Protein AF-A0A7L8SJE3-F1 (afdb_monomer_lite)

pLDDT: mean 77.26, std 14.13, range [37.47, 92.5]

Foldseek 3Di:
DDCVQCVLVLPVLLVVLLVCLVVVVCVVDPDDPDPPDPAQDKDKDKDWPDWDDPFQQAKTKTWIKIWIDHPPDDIAIEIEIAIDGRPPVRRDPPRGSNVNSSVRSNVVSNVVNVCVVPPDHPYYDYNHD

Secondary structure (DSSP, 8-state):
--GGG-TT-THHHHHHHHHHHHHHHHHHSPPPTT--S-----EEEEEEEEEEE-STTS-EEEEEEEEEE-TTS--EEEEEEEEE---GGG--TT--HHHHHHHHHHHHHHHHHHHTTS--TTEEEES--

Sequence (129 aa):
MSEADDACGVPDPLRQAVQDQLKARYDVVRPVPGTTGREAALWLKIEIMDIVTVSAGGPTIVAIHAVLEQPGLPPAQFKGLRQVHTPSADVTAETTECTAMDAVIHGLGVDLAKWMRKPVDGVSLVNGE

Radius of gyration: 16.48 Å; chains: 1; bounding box: 35×36×48 Å

Structure (mmCIF, N/CA/C/O backbone):
data_AF-A0A7L8SJE3-F1
#
_entry.id   AF-A0A7L8SJE3-F1
#
loop_
_atom_site.group_PDB
_atom_site.id
_atom_site.type_symbol
_atom_site.label_atom_id
_atom_site.label_alt_id
_atom_site.label_comp_id
_atom_site.label_asym_id
_atom_site.label_entity_id
_atom_site.label_seq_id
_atom_site.pdbx_PDB_ins_code
_atom_site.Cartn_x
_atom_site.Cartn_y
_atom_site.Cartn_z
_atom_site.occupancy
_atom_site.B_iso_or_equiv
_atom_site.auth_seq_id
_atom_site.auth_comp_id
_atom_site.auth_asym_id
_atom_site.auth_atom_id
_atom_site.pdbx_PDB_model_num
ATOM 1 N N . MET A 1 1 ? 14.349 -5.138 6.634 1.00 55.19 1 MET A N 1
ATOM 2 C CA . MET A 1 1 ? 14.803 -5.181 5.232 1.00 55.19 1 MET A CA 1
ATOM 3 C C . MET A 1 1 ? 16.145 -4.488 5.160 1.00 55.19 1 MET A C 1
ATOM 5 O O . MET A 1 1 ? 16.311 -3.474 5.832 1.00 55.19 1 MET A O 1
ATOM 9 N N . SER A 1 2 ? 17.110 -5.076 4.462 1.00 58.41 2 SER A N 1
ATOM 10 C CA . SER A 1 2 ? 18.379 -4.407 4.169 1.00 58.41 2 SER A CA 1
ATOM 11 C C . SER A 1 2 ? 18.227 -3.523 2.926 1.00 58.41 2 SER A C 1
ATOM 13 O O . SER A 1 2 ? 17.299 -3.721 2.150 1.00 58.41 2 SER A O 1
ATOM 15 N N . GLU A 1 3 ? 19.132 -2.566 2.715 1.00 56.16 3 GLU A N 1
ATOM 16 C CA . GLU A 1 3 ? 19.153 -1.722 1.503 1.00 56.16 3 GLU A CA 1
ATOM 17 C C . GLU A 1 3 ? 19.264 -2.559 0.211 1.00 56.16 3 GLU A C 1
ATOM 19 O O . GLU A 1 3 ? 18.736 -2.180 -0.828 1.00 56.16 3 GLU A O 1
ATOM 24 N N . ALA A 1 4 ? 19.878 -3.747 0.287 1.00 59.25 4 ALA A N 1
ATOM 25 C CA . ALA A 1 4 ? 19.977 -4.678 -0.836 1.00 59.25 4 ALA A CA 1
ATOM 26 C C . ALA A 1 4 ? 18.634 -5.338 -1.206 1.00 59.25 4 ALA A C 1
ATOM 28 O O . ALA A 1 4 ? 18.448 -5.715 -2.360 1.00 59.25 4 ALA A O 1
ATOM 29 N N . ASP A 1 5 ? 17.707 -5.458 -0.249 1.00 62.47 5 ASP A N 1
ATOM 30 C CA . ASP A 1 5 ? 16.359 -6.002 -0.474 1.00 62.47 5 ASP A CA 1
ATOM 31 C C . ASP A 1 5 ? 15.380 -4.923 -0.975 1.00 62.47 5 ASP A C 1
ATOM 33 O O . ASP A 1 5 ? 14.264 -5.235 -1.384 1.00 62.47 5 ASP A O 1
ATOM 37 N N . ASP A 1 6 ? 15.783 -3.651 -0.913 1.00 67.12 6 ASP A N 1
ATOM 38 C CA . ASP A 1 6 ? 14.950 -2.488 -1.204 1.00 67.12 6 ASP A CA 1
ATOM 39 C C . ASP A 1 6 ? 15.718 -1.430 -2.007 1.00 67.12 6 ASP A C 1
ATOM 41 O O . ASP A 1 6 ? 15.891 -0.284 -1.589 1.00 67.12 6 ASP A O 1
ATOM 45 N N . ALA A 1 7 ? 16.175 -1.815 -3.198 1.00 75.06 7 ALA A N 1
ATOM 46 C CA . ALA A 1 7 ? 16.913 -0.928 -4.098 1.00 75.06 7 ALA A CA 1
ATOM 47 C C . ALA A 1 7 ? 16.135 0.348 -4.493 1.00 75.06 7 ALA A C 1
ATOM 49 O O . ALA A 1 7 ? 16.736 1.316 -4.955 1.00 75.06 7 ALA A O 1
ATOM 50 N N . CYS A 1 8 ? 14.809 0.353 -4.313 1.00 80.31 8 CYS A N 1
ATOM 51 C CA . CYS A 1 8 ? 13.932 1.481 -4.624 1.00 80.31 8 CYS A CA 1
ATOM 52 C C . CYS A 1 8 ? 13.473 2.268 -3.381 1.00 80.31 8 CYS A C 1
ATOM 54 O O . CYS A 1 8 ? 12.753 3.254 -3.528 1.00 80.31 8 CYS A O 1
ATOM 56 N N . GLY A 1 9 ? 13.871 1.868 -2.168 1.00 82.62 9 GLY A N 1
ATOM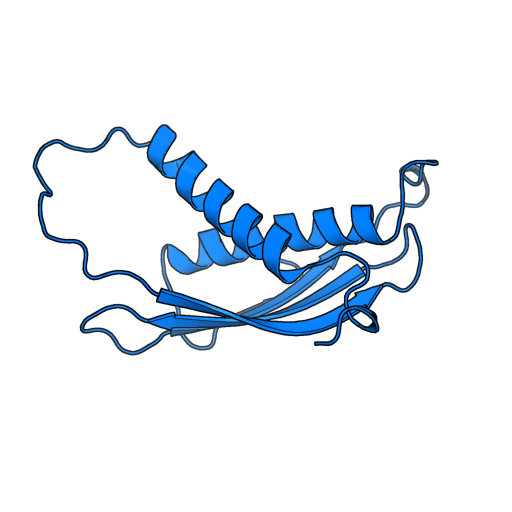 57 C CA . GLY A 1 9 ? 13.549 2.581 -0.930 1.00 82.62 9 GLY A CA 1
ATOM 58 C C . GLY A 1 9 ? 12.060 2.606 -0.558 1.00 82.62 9 GLY A C 1
ATOM 59 O O . GLY A 1 9 ? 11.620 3.592 0.026 1.00 82.62 9 GLY A O 1
ATOM 60 N N . VAL A 1 10 ? 11.278 1.568 -0.880 1.00 83.44 10 VAL A N 1
ATOM 61 C CA . VAL A 1 10 ? 9.803 1.465 -0.786 1.00 83.44 10 VAL A CA 1
ATOM 62 C C . VAL A 1 10 ? 9.144 2.031 0.491 1.00 83.44 10 VAL A C 1
ATOM 64 O O . VAL A 1 10 ? 8.081 2.654 0.362 1.00 83.44 10 VAL A O 1
ATOM 67 N N . PRO A 1 11 ? 9.681 1.865 1.720 1.00 83.81 11 PRO A N 1
ATOM 68 C CA . PRO A 1 11 ? 9.032 2.346 2.938 1.00 83.81 11 PRO A CA 1
ATOM 69 C C . PRO A 1 11 ? 8.715 3.844 2.944 1.00 83.81 11 PRO A C 1
ATOM 71 O O . PRO A 1 11 ? 7.642 4.240 3.411 1.00 83.81 11 PRO A O 1
ATOM 74 N N . ASP A 1 12 ? 9.622 4.686 2.447 1.00 85.50 12 ASP A N 1
ATOM 75 C CA . ASP A 1 12 ? 9.451 6.140 2.508 1.00 85.50 12 ASP A CA 1
ATOM 76 C C . ASP A 1 12 ? 8.477 6.678 1.448 1.00 85.50 12 ASP A C 1
ATOM 78 O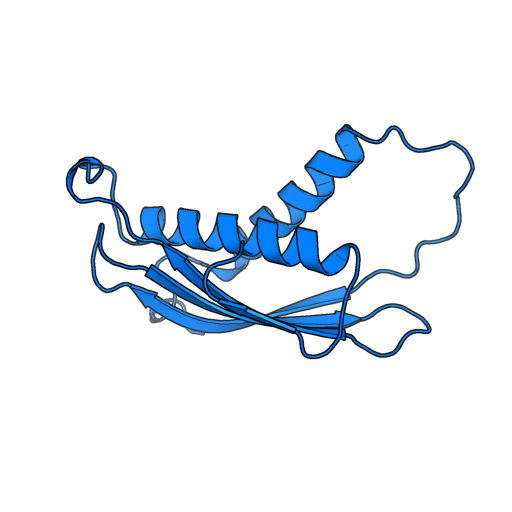 O . ASP A 1 12 ? 7.557 7.411 1.828 1.00 85.50 12 ASP A O 1
ATOM 82 N N . PRO A 1 13 ? 8.552 6.270 0.166 1.00 86.12 13 PRO A N 1
ATOM 83 C CA . PRO A 1 13 ? 7.532 6.575 -0.828 1.00 86.12 13 PRO A CA 1
ATOM 84 C C . PRO A 1 13 ? 6.142 6.065 -0.432 1.00 86.12 13 PRO A C 1
ATOM 86 O O . PRO A 1 13 ? 5.161 6.773 -0.644 1.00 86.12 13 PRO A O 1
ATOM 89 N N . LEU A 1 14 ? 6.020 4.894 0.211 1.00 83.88 14 LEU A N 1
ATOM 90 C CA . LEU A 1 14 ? 4.721 4.396 0.684 1.00 83.88 14 LEU A CA 1
ATOM 91 C C . LEU A 1 14 ? 4.142 5.258 1.800 1.00 83.88 14 LEU A C 1
ATOM 93 O O . LEU A 1 14 ? 2.962 5.617 1.767 1.00 83.88 14 LEU A O 1
ATOM 97 N N . ARG A 1 15 ? 4.976 5.644 2.768 1.00 84.00 15 ARG A N 1
ATOM 98 C CA . ARG A 1 15 ? 4.588 6.593 3.814 1.00 84.00 15 ARG A CA 1
ATOM 99 C C . ARG A 1 15 ? 4.109 7.907 3.201 1.00 84.00 15 ARG A C 1
ATOM 101 O O . ARG A 1 15 ? 3.058 8.413 3.598 1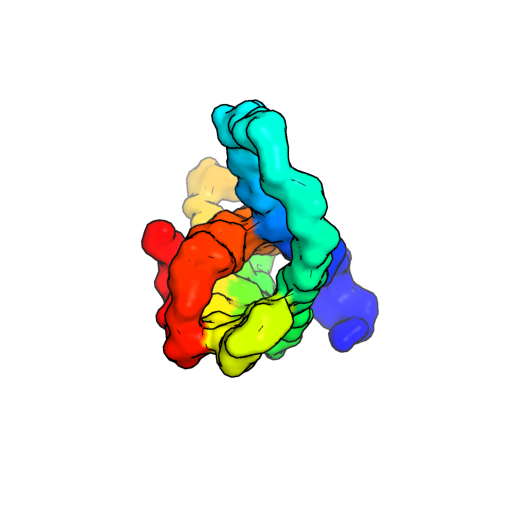.00 84.00 15 ARG A O 1
ATOM 108 N N . GLN A 1 16 ? 4.862 8.437 2.242 1.00 86.69 16 GLN A N 1
ATOM 109 C CA . GLN A 1 16 ? 4.545 9.681 1.553 1.00 86.69 16 GLN A CA 1
ATOM 110 C C . GLN A 1 16 ? 3.229 9.567 0.771 1.00 86.69 16 GLN A C 1
ATOM 112 O O . GLN A 1 16 ? 2.351 10.405 0.953 1.00 86.69 16 GLN A O 1
ATOM 117 N N . ALA A 1 17 ? 3.027 8.492 0.005 1.00 87.06 17 ALA A N 1
ATOM 118 C CA . ALA A 1 17 ? 1.801 8.255 -0.755 1.00 87.06 17 ALA A CA 1
ATOM 119 C C . ALA A 1 17 ? 0.558 8.201 0.147 1.00 87.06 17 ALA A C 1
ATOM 121 O O . ALA A 1 17 ? -0.460 8.824 -0.159 1.00 87.06 17 ALA A O 1
ATOM 122 N N . VAL A 1 18 ? 0.635 7.512 1.292 1.00 84.00 18 VAL A N 1
ATOM 123 C CA . VAL A 1 18 ? -0.455 7.504 2.283 1.00 84.00 18 VAL A CA 1
ATOM 124 C C . VAL A 1 18 ? -0.712 8.917 2.811 1.00 84.00 18 VAL A C 1
ATOM 126 O O . VAL A 1 18 ? -1.860 9.360 2.862 1.00 84.00 18 VAL A O 1
ATOM 129 N N . GLN A 1 19 ? 0.339 9.650 3.190 1.00 84.19 19 GLN A N 1
ATOM 130 C CA . GLN A 1 19 ? 0.202 11.013 3.704 1.00 84.19 19 GLN A CA 1
ATOM 131 C C . GLN A 1 19 ? -0.398 11.972 2.674 1.00 84.19 19 GLN A C 1
ATOM 133 O O . GLN A 1 19 ? -1.242 12.786 3.042 1.00 84.19 19 GLN A O 1
ATOM 138 N N . ASP A 1 20 ? -0.005 11.876 1.409 1.00 87.00 20 ASP A N 1
ATOM 139 C CA . ASP A 1 20 ? -0.504 12.742 0.342 1.00 87.00 20 ASP A CA 1
ATOM 140 C C . ASP A 1 20 ? -1.982 12.478 0.055 1.00 87.00 20 ASP A C 1
ATOM 142 O O . ASP A 1 20 ? -2.764 13.422 -0.051 1.00 87.00 20 ASP A O 1
ATOM 146 N N . GLN A 1 21 ? -2.407 11.210 0.058 1.00 83.31 21 GLN A N 1
ATOM 147 C CA . GLN A 1 21 ? -3.822 10.846 -0.071 1.00 83.31 21 GLN A CA 1
ATOM 148 C C . GLN A 1 21 ? -4.669 11.339 1.112 1.00 83.31 21 GLN A C 1
ATOM 150 O O . GLN A 1 21 ? -5.835 11.710 0.940 1.00 83.31 21 GLN A O 1
ATOM 155 N N . LEU A 1 22 ? -4.095 11.377 2.318 1.00 79.38 22 LEU A N 1
ATOM 156 C CA . LEU A 1 22 ? -4.755 11.948 3.491 1.00 79.38 22 LEU A CA 1
ATOM 157 C C . LEU A 1 22 ? -4.822 13.484 3.406 1.00 79.38 22 LEU A C 1
ATOM 159 O O . LEU A 1 22 ? -5.903 14.046 3.582 1.00 79.38 22 LEU A O 1
ATOM 163 N N . LYS A 1 23 ? -3.711 14.166 3.084 1.00 78.44 23 LYS A N 1
ATOM 164 C CA . LYS A 1 23 ? -3.614 15.638 2.970 1.00 78.44 23 LYS A CA 1
ATOM 165 C C . LYS A 1 23 ? -4.496 16.210 1.868 1.00 78.44 23 LYS A C 1
ATOM 167 O O . LYS A 1 23 ? -5.258 17.134 2.141 1.00 78.44 23 LYS A O 1
ATOM 172 N N . ALA A 1 24 ? -4.472 15.615 0.673 1.00 72.81 24 ALA A N 1
ATOM 173 C CA . ALA A 1 24 ? -5.288 16.045 -0.465 1.00 72.81 24 ALA A CA 1
ATOM 174 C C . ALA A 1 24 ? -6.785 16.112 -0.119 1.00 72.81 24 ALA A C 1
ATOM 176 O O . ALA A 1 24 ? -7.547 16.862 -0.723 1.00 72.81 24 ALA A O 1
ATOM 177 N N . ARG A 1 25 ? -7.226 15.353 0.890 1.00 63.06 25 ARG A N 1
ATOM 178 C CA . ARG A 1 25 ? -8.596 15.402 1.393 1.00 63.06 25 ARG A CA 1
ATOM 179 C C . ARG A 1 25 ? -8.843 16.542 2.385 1.00 63.06 25 ARG A C 1
ATOM 181 O O . ARG A 1 25 ? -9.926 17.123 2.347 1.00 63.06 25 ARG A O 1
ATOM 188 N N . TYR A 1 26 ? -7.881 16.863 3.250 1.00 54.34 26 TYR A N 1
ATOM 189 C CA . TYR A 1 26 ? -7.975 18.013 4.159 1.00 54.34 26 TYR A CA 1
ATOM 190 C C . TYR A 1 26 ? -7.975 19.343 3.396 1.00 54.34 26 TYR A C 1
ATOM 192 O O . TYR A 1 26 ? -8.694 20.256 3.786 1.00 54.34 26 TYR A O 1
ATOM 200 N N . ASP A 1 27 ? -7.267 19.427 2.268 1.00 51.53 27 ASP A N 1
ATOM 201 C CA . ASP A 1 27 ? -7.293 20.621 1.410 1.00 51.53 27 ASP A CA 1
ATOM 202 C C . ASP A 1 27 ? -8.655 20.831 0.719 1.00 51.53 27 ASP A C 1
ATOM 204 O O . ASP A 1 27 ? -9.047 21.962 0.427 1.00 51.53 27 ASP A O 1
ATOM 208 N N . VAL A 1 28 ? -9.421 19.754 0.502 1.00 50.56 28 VAL A N 1
ATOM 209 C CA . VAL A 1 28 ? -10.770 19.806 -0.097 1.00 50.56 28 VAL A CA 1
ATOM 210 C C . VAL A 1 28 ? -11.861 20.038 0.957 1.00 50.56 28 VAL A C 1
ATOM 212 O O . VAL A 1 28 ? -12.885 20.661 0.669 1.00 50.56 28 VAL A O 1
ATOM 215 N N . VAL A 1 29 ? -11.660 19.580 2.196 1.00 47.19 29 VAL A N 1
ATOM 216 C CA . VAL A 1 29 ? -12.606 19.768 3.304 1.00 47.19 29 VAL A CA 1
ATOM 217 C C . VAL A 1 29 ? -12.118 20.913 4.190 1.00 47.19 29 VAL A C 1
ATOM 219 O O . VAL A 1 29 ? -11.355 20.698 5.127 1.00 47.19 29 VAL A O 1
ATOM 222 N N . ARG A 1 30 ? -12.591 22.141 3.919 1.00 42.81 30 ARG A N 1
ATOM 223 C CA . ARG A 1 30 ? -12.372 23.292 4.816 1.00 42.81 30 ARG A CA 1
ATOM 224 C C . ARG A 1 30 ? -12.668 22.877 6.269 1.00 42.81 30 ARG A C 1
ATOM 226 O O . ARG A 1 30 ? -13.778 22.403 6.526 1.00 42.81 30 ARG A O 1
ATOM 233 N N . PRO A 1 31 ? -11.734 23.066 7.216 1.00 41.31 31 PRO A N 1
ATOM 234 C CA . PRO A 1 31 ? -11.966 22.694 8.603 1.00 41.31 31 PRO A CA 1
ATOM 235 C C . PRO A 1 31 ? -13.142 23.501 9.161 1.00 41.31 31 PRO A C 1
ATOM 237 O O . PRO A 1 31 ? -13.183 24.729 9.048 1.00 41.31 31 PRO A O 1
ATOM 240 N N . VAL A 1 32 ? -14.116 22.805 9.750 1.00 45.31 32 VAL A N 1
ATOM 241 C CA . VAL A 1 32 ? -15.211 23.442 10.488 1.00 45.31 32 VAL A CA 1
ATOM 242 C C . VAL A 1 32 ? -14.608 24.076 11.750 1.00 45.31 32 VAL A C 1
ATOM 244 O O . VAL A 1 32 ? -13.971 23.365 12.532 1.00 45.31 32 VAL A O 1
ATOM 247 N N . PRO A 1 33 ? -14.772 25.390 11.982 1.00 37.47 33 PRO A N 1
ATOM 248 C CA . PRO A 1 33 ? -14.267 26.026 13.193 1.00 37.47 33 PRO A CA 1
ATOM 249 C C . PRO A 1 33 ? -14.991 25.450 14.418 1.00 37.47 33 PRO A C 1
ATOM 251 O O . PRO A 1 33 ? -16.205 25.603 14.534 1.00 37.47 33 PRO A O 1
ATOM 254 N N . GLY A 1 34 ? -14.267 24.791 15.330 1.00 43.44 34 GLY A N 1
ATOM 255 C CA . GLY A 1 34 ? -14.819 24.384 16.632 1.00 43.44 34 GLY A CA 1
ATOM 256 C C . GLY A 1 34 ? -14.355 23.041 17.201 1.00 43.44 34 GLY A C 1
ATOM 257 O O . GLY A 1 34 ? -14.575 22.793 18.382 1.00 43.44 34 GLY A O 1
ATOM 258 N N . THR A 1 35 ? -13.681 22.181 16.437 1.00 44.41 35 THR A N 1
ATOM 259 C CA . THR A 1 35 ? -13.144 20.911 16.962 1.00 44.41 35 THR A CA 1
ATOM 260 C C . THR A 1 35 ? -11.697 21.064 17.426 1.00 44.41 35 THR A C 1
ATOM 262 O O . THR A 1 35 ? -10.782 20.462 16.879 1.00 44.41 35 THR A O 1
ATOM 265 N N . THR A 1 36 ? -11.471 21.870 18.463 1.00 49.31 36 THR A N 1
ATOM 266 C CA . THR A 1 36 ? -10.223 21.858 19.247 1.00 49.31 36 THR A CA 1
ATOM 267 C C . THR A 1 36 ? -10.325 20.824 20.369 1.00 49.31 36 THR A C 1
ATOM 269 O O . THR A 1 36 ? -10.239 21.138 21.553 1.00 49.31 36 THR A O 1
ATOM 272 N N . GLY A 1 37 ? -10.540 19.564 19.998 1.00 43.41 37 GLY A N 1
ATOM 273 C CA . GLY A 1 37 ? -10.262 18.430 20.871 1.00 43.41 37 GLY A CA 1
ATOM 274 C C . GLY A 1 37 ? -8.894 17.901 20.482 1.00 43.41 37 GLY A C 1
ATOM 275 O O . GLY A 1 37 ? -8.694 17.597 19.314 1.00 43.41 37 GLY A O 1
ATOM 276 N N . ARG A 1 38 ? -7.947 17.844 21.423 1.00 45.91 38 ARG A N 1
ATOM 277 C CA . ARG A 1 38 ? -6.619 17.238 21.243 1.00 45.91 38 ARG A CA 1
ATOM 278 C C . ARG A 1 38 ? -6.805 15.858 20.603 1.00 45.91 38 ARG A C 1
ATOM 280 O O . ARG A 1 38 ? -7.196 14.927 21.302 1.00 45.91 38 ARG A O 1
ATOM 287 N N . GLU A 1 39 ? -6.610 15.772 19.286 1.00 53.09 39 GLU A N 1
ATOM 288 C CA . GLU A 1 39 ? -6.798 14.540 18.527 1.00 53.09 39 GLU A CA 1
ATOM 289 C C . GLU A 1 39 ? -5.913 13.481 19.164 1.00 53.09 39 GLU A C 1
ATOM 291 O O . GLU A 1 39 ? -4.692 13.618 19.266 1.00 53.09 39 GLU A O 1
ATOM 296 N N . ALA A 1 40 ? -6.554 12.446 19.683 1.00 55.50 40 ALA A N 1
ATOM 297 C CA . ALA A 1 40 ? -5.850 11.290 20.166 1.00 55.50 40 ALA A CA 1
ATOM 298 C C . ALA A 1 40 ? -5.201 10.663 18.918 1.00 55.50 40 ALA A C 1
ATOM 300 O O . ALA A 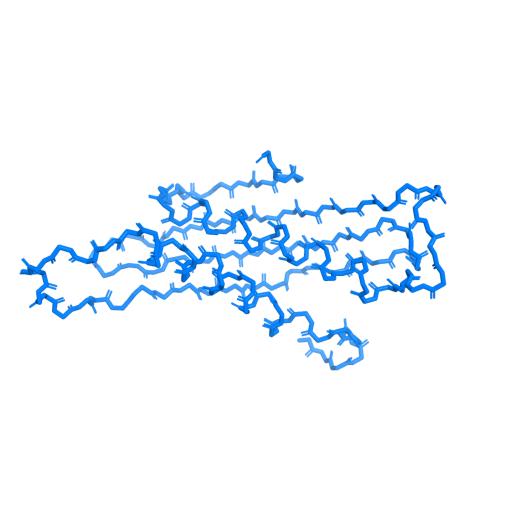1 40 ? -5.909 10.235 18.007 1.00 55.50 40 ALA A O 1
ATOM 301 N N . ALA A 1 41 ? -3.869 10.750 18.823 1.00 65.56 41 ALA A N 1
ATOM 302 C CA . ALA A 1 41 ? -3.143 10.483 17.585 1.00 65.56 41 ALA A CA 1
ATOM 303 C C . ALA A 1 41 ? -3.473 9.083 17.044 1.00 65.56 41 ALA A C 1
ATOM 305 O O . ALA A 1 41 ? -3.335 8.086 17.755 1.00 65.56 41 ALA A O 1
ATOM 306 N N . LEU A 1 42 ? -3.923 9.033 15.791 1.00 77.12 42 LEU A N 1
ATOM 307 C CA . LEU A 1 42 ? -4.109 7.799 15.039 1.00 77.12 42 LEU A CA 1
ATOM 308 C C . LEU A 1 42 ? -2.729 7.275 14.643 1.00 77.12 42 LEU A C 1
ATOM 310 O O . LEU A 1 42 ? -1.966 7.992 13.993 1.00 77.12 42 LEU A O 1
ATOM 314 N N . TRP A 1 43 ? -2.413 6.037 15.011 1.00 85.25 43 TRP A N 1
ATOM 315 C CA . TRP A 1 43 ? -1.148 5.409 14.639 1.00 85.25 43 TRP A CA 1
ATOM 316 C C . TRP A 1 43 ? -1.402 4.326 13.602 1.00 85.25 43 TRP A C 1
ATOM 318 O O . TRP A 1 43 ? -2.053 3.323 13.883 1.00 85.25 43 TRP A O 1
ATOM 328 N N . LEU A 1 44 ? -0.876 4.534 12.397 1.00 87.00 44 LEU A N 1
ATOM 329 C CA . LEU A 1 44 ? -0.848 3.524 11.349 1.00 87.00 44 LEU A CA 1
ATOM 330 C C . LEU A 1 44 ? 0.550 2.910 11.300 1.00 87.00 44 LEU A C 1
ATOM 332 O O . LEU A 1 44 ? 1.527 3.598 11.003 1.00 87.00 44 LEU A O 1
ATOM 336 N N . LYS A 1 45 ? 0.638 1.612 11.577 1.00 90.38 45 LYS A N 1
ATOM 337 C CA . LYS A 1 45 ? 1.846 0.811 11.369 1.00 90.38 45 LYS A CA 1
ATOM 338 C C . LYS A 1 45 ? 1.675 0.047 10.067 1.00 90.38 45 LYS A C 1
ATOM 340 O O . LYS A 1 45 ? 0.635 -0.571 9.874 1.00 90.38 45 LYS A O 1
ATOM 345 N N . ILE A 1 46 ? 2.670 0.107 9.190 1.00 89.25 46 ILE A N 1
ATOM 346 C CA . ILE A 1 46 ? 2.695 -0.641 7.931 1.00 89.25 46 ILE A CA 1
ATOM 347 C C . ILE A 1 46 ? 3.952 -1.499 7.948 1.00 89.25 46 ILE A C 1
ATOM 349 O O . ILE A 1 46 ? 5.058 -0.985 8.101 1.00 89.25 46 ILE A O 1
ATOM 353 N N . GLU A 1 47 ? 3.759 -2.797 7.797 1.00 89.94 47 GLU A N 1
ATOM 354 C CA . GLU A 1 47 ? 4.795 -3.788 7.579 1.00 89.94 47 GLU A CA 1
ATOM 355 C C . GLU A 1 47 ? 4.738 -4.221 6.115 1.00 89.94 47 GLU A C 1
ATOM 357 O O . GLU A 1 47 ? 3.690 -4.641 5.620 1.00 89.94 47 GLU A O 1
ATOM 362 N N . ILE A 1 48 ? 5.862 -4.099 5.414 1.00 88.12 48 ILE A N 1
ATOM 363 C CA . ILE A 1 48 ? 6.003 -4.657 4.072 1.00 88.12 48 ILE A CA 1
ATOM 364 C C . ILE A 1 48 ? 6.379 -6.125 4.241 1.00 88.12 48 ILE A C 1
ATOM 366 O O . ILE A 1 48 ? 7.430 -6.440 4.795 1.00 88.12 48 ILE A O 1
ATOM 370 N N . MET A 1 49 ? 5.487 -7.007 3.804 1.00 89.50 49 MET A N 1
ATOM 371 C CA . MET A 1 49 ? 5.645 -8.451 3.942 1.00 89.50 49 MET A CA 1
ATOM 372 C C . MET A 1 49 ? 6.462 -9.044 2.799 1.00 89.50 49 MET A C 1
ATOM 374 O O . MET A 1 49 ? 7.249 -9.957 3.030 1.00 89.50 49 MET A O 1
ATOM 378 N N . ASP A 1 50 ? 6.239 -8.559 1.576 1.00 86.81 50 ASP A N 1
ATOM 379 C CA . ASP A 1 50 ? 6.912 -9.058 0.381 1.00 86.81 50 ASP A CA 1
ATOM 380 C C . ASP A 1 50 ? 6.934 -7.991 -0.719 1.00 86.81 50 ASP A C 1
ATOM 382 O O . ASP A 1 50 ? 6.007 -7.181 -0.836 1.00 86.81 50 ASP A O 1
ATOM 386 N N . ILE A 1 51 ? 7.990 -8.013 -1.526 1.00 84.38 51 ILE A N 1
ATOM 387 C CA . ILE A 1 51 ? 8.181 -7.160 -2.695 1.00 84.38 51 ILE A CA 1
ATOM 388 C C . ILE A 1 51 ? 8.720 -8.040 -3.817 1.00 84.38 51 ILE A C 1
ATOM 390 O O . ILE A 1 51 ? 9.804 -8.608 -3.710 1.00 84.38 51 ILE A O 1
ATOM 394 N N . VAL A 1 52 ? 7.985 -8.112 -4.924 1.00 83.69 52 VAL A N 1
ATOM 395 C CA . VAL A 1 52 ? 8.383 -8.890 -6.099 1.00 83.69 52 VAL A CA 1
ATOM 396 C C . VAL A 1 52 ? 8.303 -8.011 -7.337 1.00 83.69 52 VAL A C 1
ATOM 398 O O . VAL A 1 52 ? 7.223 -7.561 -7.708 1.00 83.69 52 VAL A O 1
ATOM 401 N N . THR A 1 53 ? 9.430 -7.833 -8.022 1.00 79.19 53 THR A N 1
ATOM 402 C CA . THR A 1 53 ? 9.485 -7.245 -9.367 1.00 79.19 53 THR A CA 1
ATOM 403 C C . THR A 1 53 ? 10.162 -8.236 -10.295 1.00 79.19 53 THR A C 1
ATOM 405 O O . THR A 1 53 ? 11.288 -8.649 -10.043 1.00 79.19 53 THR A O 1
ATOM 408 N N . VAL A 1 54 ? 9.470 -8.645 -11.359 1.00 73.69 54 VAL A N 1
ATOM 409 C CA . VAL A 1 54 ? 10.015 -9.643 -12.297 1.00 73.69 54 VAL A CA 1
ATOM 410 C C . VAL A 1 54 ? 10.998 -9.011 -13.288 1.00 73.69 54 VAL A C 1
ATOM 412 O O . VAL A 1 54 ? 11.968 -9.655 -13.679 1.00 73.69 54 VAL A O 1
ATOM 415 N N . SER A 1 55 ? 10.745 -7.768 -13.710 1.00 69.44 55 SER A N 1
ATOM 416 C CA . SER A 1 55 ? 11.617 -6.994 -14.600 1.00 69.44 55 SER A CA 1
ATOM 417 C C . SER A 1 55 ? 11.160 -5.536 -14.689 1.00 69.44 55 SER A C 1
ATOM 419 O O . SER A 1 55 ? 10.020 -5.214 -14.343 1.00 69.44 55 SER A O 1
ATOM 421 N N . ALA A 1 56 ? 11.988 -4.671 -15.280 1.00 64.62 56 ALA A N 1
ATOM 422 C CA . ALA A 1 56 ? 11.535 -3.383 -15.805 1.00 64.62 56 ALA A CA 1
ATOM 423 C C . ALA A 1 56 ? 10.340 -3.597 -16.765 1.00 64.62 56 ALA A C 1
ATOM 425 O O . ALA A 1 56 ? 10.431 -4.380 -17.713 1.00 64.62 56 ALA A O 1
ATOM 426 N N . GLY A 1 57 ? 9.191 -2.977 -16.467 1.00 64.44 57 GLY A N 1
ATOM 427 C CA . GLY A 1 57 ? 7.929 -3.149 -17.212 1.00 64.44 57 GLY A CA 1
ATOM 428 C C . GLY A 1 57 ? 7.182 -4.472 -16.965 1.00 64.44 57 GLY A C 1
ATOM 429 O O . GLY A 1 57 ? 6.102 -4.682 -17.515 1.00 64.44 57 GLY A O 1
ATOM 430 N N . GLY A 1 58 ? 7.733 -5.368 -16.142 1.00 69.38 58 GLY A N 1
ATOM 431 C CA . GLY A 1 58 ? 7.088 -6.611 -15.722 1.00 69.38 58 GLY A CA 1
ATOM 432 C C . GLY A 1 58 ? 6.048 -6.390 -14.617 1.00 69.38 58 GLY A C 1
ATOM 433 O O . GLY A 1 58 ? 5.839 -5.263 -14.169 1.00 69.38 58 GLY A O 1
ATOM 434 N N . PRO A 1 59 ? 5.350 -7.449 -14.170 1.00 75.94 59 PRO A N 1
ATOM 435 C CA . PRO A 1 59 ? 4.492 -7.347 -13.000 1.00 75.94 59 PRO A CA 1
ATOM 436 C C . PRO A 1 59 ? 5.323 -7.009 -11.755 1.00 75.94 59 PRO A C 1
ATOM 438 O O . PRO A 1 59 ? 6.319 -7.679 -11.461 1.00 75.94 59 PRO A O 1
ATOM 441 N N . THR A 1 60 ? 4.863 -6.001 -11.019 1.00 84.81 60 THR A N 1
ATOM 442 C CA . THR A 1 60 ? 5.377 -5.631 -9.698 1.00 84.81 60 THR A CA 1
ATOM 443 C C . THR A 1 60 ? 4.290 -5.867 -8.665 1.00 84.81 60 THR A C 1
ATOM 445 O O . THR A 1 60 ? 3.149 -5.450 -8.865 1.00 84.81 60 THR A O 1
ATOM 448 N N . ILE A 1 61 ? 4.634 -6.552 -7.579 1.00 84.31 61 ILE A N 1
ATOM 449 C CA . ILE A 1 61 ? 3.736 -6.942 -6.496 1.00 84.31 61 ILE A CA 1
ATOM 450 C C . ILE A 1 61 ? 4.326 -6.444 -5.184 1.00 84.31 61 ILE A C 1
ATOM 452 O O . ILE A 1 61 ? 5.493 -6.694 -4.892 1.00 84.31 61 ILE A O 1
ATOM 456 N N . VAL A 1 62 ? 3.501 -5.791 -4.371 1.00 87.19 62 VAL A N 1
ATOM 457 C CA . VAL A 1 62 ? 3.844 -5.458 -2.987 1.00 87.19 62 VAL A CA 1
ATOM 458 C C . VAL A 1 62 ? 2.754 -5.998 -2.071 1.00 87.19 62 VAL A C 1
ATOM 460 O O . VAL A 1 62 ? 1.564 -5.724 -2.267 1.00 87.19 62 VAL A O 1
ATOM 463 N N . ALA A 1 63 ? 3.171 -6.778 -1.076 1.00 89.69 63 ALA A N 1
ATOM 464 C CA . ALA A 1 63 ? 2.322 -7.293 -0.017 1.00 89.69 63 ALA A CA 1
ATOM 465 C C . ALA A 1 63 ? 2.606 -6.546 1.289 1.00 89.69 63 ALA A C 1
ATOM 467 O O . ALA A 1 63 ? 3.759 -6.387 1.689 1.00 89.69 63 ALA A O 1
ATOM 468 N N . ILE A 1 64 ? 1.552 -6.110 1.971 1.00 91.38 64 ILE A N 1
ATOM 469 C CA . ILE A 1 64 ? 1.637 -5.370 3.227 1.00 91.38 64 ILE A CA 1
ATOM 470 C C . ILE A 1 64 ? 0.686 -5.930 4.280 1.00 91.38 64 ILE A C 1
ATOM 472 O O . ILE A 1 64 ? -0.400 -6.434 3.976 1.00 91.38 64 ILE A O 1
ATOM 476 N N . HIS A 1 65 ? 1.062 -5.735 5.536 1.00 92.44 65 HIS A N 1
ATOM 477 C CA . HIS A 1 65 ? 0.175 -5.783 6.688 1.00 92.44 65 HIS A CA 1
ATOM 478 C C . HIS A 1 65 ? 0.144 -4.399 7.325 1.00 92.44 65 HIS A C 1
ATOM 480 O O . HIS A 1 65 ? 1.179 -3.783 7.552 1.00 92.44 65 HIS A O 1
ATOM 486 N N . ALA A 1 66 ? -1.047 -3.881 7.586 1.00 90.44 66 ALA A N 1
ATOM 487 C CA . ALA A 1 66 ? -1.234 -2.610 8.254 1.00 90.44 66 ALA A CA 1
ATOM 488 C C . ALA A 1 66 ? -2.073 -2.788 9.518 1.00 90.44 66 ALA A C 1
ATOM 490 O O . ALA A 1 66 ? -3.050 -3.539 9.538 1.00 90.44 66 ALA A O 1
ATOM 491 N N . VAL A 1 67 ? -1.694 -2.066 10.568 1.00 91.88 67 VAL A N 1
ATOM 492 C CA . VAL A 1 67 ? -2.393 -2.024 11.852 1.00 91.88 67 VAL A CA 1
ATOM 493 C C . VAL A 1 67 ? -2.719 -0.574 12.171 1.00 91.88 67 VAL A C 1
ATOM 495 O O . VAL A 1 67 ? -1.823 0.270 12.239 1.00 91.88 67 VAL A O 1
ATOM 498 N N . LEU A 1 68 ? -4.003 -0.290 12.368 1.00 89.12 68 LEU A N 1
ATOM 499 C CA . LEU A 1 68 ? -4.498 1.008 12.798 1.00 89.12 68 LEU A CA 1
ATOM 500 C C . LEU A 1 68 ? -4.832 0.956 14.287 1.00 89.12 68 LEU A C 1
ATOM 502 O O . LEU A 1 68 ? -5.751 0.252 14.707 1.00 89.12 68 LEU A O 1
ATOM 506 N N . GLU A 1 69 ? -4.105 1.739 15.073 1.00 87.88 69 GLU A N 1
ATOM 507 C CA . GLU A 1 69 ? -4.352 1.945 16.495 1.00 87.88 69 GLU A CA 1
ATOM 508 C C . GLU A 1 69 ? -5.082 3.279 16.683 1.00 87.88 69 GLU A C 1
ATOM 510 O O . GLU A 1 69 ? -4.586 4.345 16.301 1.00 87.88 69 GLU A O 1
ATOM 515 N N . GLN A 1 70 ? -6.280 3.214 17.270 1.00 84.56 70 GLN A N 1
ATOM 516 C CA . GLN A 1 70 ? -7.097 4.383 17.586 1.00 84.56 70 GLN A CA 1
ATOM 517 C C . GLN A 1 70 ? -7.401 4.402 19.090 1.00 84.56 70 GLN A C 1
ATOM 519 O O . GLN A 1 70 ? -7.748 3.365 19.661 1.00 84.56 70 GLN A O 1
ATOM 524 N N . PRO A 1 71 ? -7.306 5.555 19.763 1.00 80.62 71 PRO A N 1
ATOM 525 C CA . PRO A 1 71 ? -7.535 5.610 21.203 1.00 80.62 71 PRO A CA 1
ATOM 526 C C . PRO A 1 71 ? -8.968 5.225 21.585 1.00 80.62 71 PRO A C 1
ATOM 528 O O . PRO A 1 71 ? -9.934 5.781 21.071 1.00 80.62 71 PRO A O 1
ATOM 531 N N . GLY A 1 72 ? -9.098 4.266 22.505 1.00 82.31 72 GLY A N 1
ATOM 532 C CA . GLY A 1 72 ? -10.393 3.771 22.983 1.00 82.31 72 GLY A CA 1
ATOM 533 C C . GLY A 1 72 ? -11.089 2.761 22.064 1.00 82.31 72 GLY A C 1
ATOM 534 O O . GLY A 1 72 ? -12.200 2.344 22.382 1.00 82.31 72 GLY A O 1
ATOM 535 N N . LEU A 1 73 ? -10.454 2.341 20.964 1.00 84.50 73 LEU A N 1
ATOM 536 C CA . LEU A 1 73 ? -10.962 1.308 20.060 1.00 84.50 73 LEU A CA 1
ATOM 537 C C . LEU A 1 73 ? -9.983 0.127 19.972 1.00 84.50 73 LEU A C 1
ATOM 539 O O . LEU A 1 73 ? -8.779 0.311 20.164 1.00 84.50 73 LEU A O 1
ATOM 543 N N . PRO A 1 74 ? -10.475 -1.092 19.688 1.00 87.75 74 PRO A N 1
ATOM 544 C CA . PRO A 1 74 ? -9.595 -2.204 19.357 1.00 87.75 74 PRO A CA 1
ATOM 545 C C . PRO A 1 74 ? -8.798 -1.891 18.077 1.00 87.75 74 PRO A C 1
ATOM 547 O O . PRO A 1 74 ? -9.323 -1.216 17.186 1.00 87.75 74 PRO A O 1
ATOM 550 N N . PRO A 1 75 ? -7.544 -2.369 17.965 1.00 88.50 75 PRO A N 1
ATOM 551 C CA . PRO A 1 75 ? -6.761 -2.191 16.751 1.00 88.50 75 PRO A CA 1
ATOM 552 C C . PRO A 1 75 ? -7.443 -2.894 15.575 1.00 88.50 75 PRO A C 1
ATOM 554 O O . PRO A 1 75 ? -7.927 -4.016 15.720 1.00 88.50 75 PRO A O 1
ATOM 557 N N . ALA A 1 76 ? -7.453 -2.240 14.416 1.00 89.88 76 ALA A N 1
ATOM 558 C CA . ALA A 1 76 ? -7.966 -2.815 13.178 1.00 89.88 76 ALA A CA 1
ATOM 559 C C . ALA A 1 76 ? -6.808 -3.200 12.262 1.00 89.88 76 ALA A C 1
ATOM 561 O O . ALA A 1 76 ? -5.844 -2.445 12.115 1.00 89.88 76 ALA A O 1
ATOM 562 N N . GLN A 1 77 ? -6.914 -4.362 11.630 1.00 92.50 77 GLN A N 1
ATOM 563 C CA . GLN A 1 77 ? -5.880 -4.902 10.761 1.00 92.50 77 GLN A CA 1
ATOM 564 C C . GLN A 1 77 ? -6.335 -4.968 9.308 1.00 92.50 77 GLN A C 1
ATOM 566 O O . GLN A 1 77 ? -7.494 -5.257 9.004 1.00 92.50 77 GLN A O 1
ATOM 571 N N . PHE A 1 78 ? -5.378 -4.759 8.414 1.00 88.50 78 PHE A N 1
ATOM 572 C CA . PHE A 1 78 ? -5.547 -4.816 6.974 1.00 88.50 78 PHE A CA 1
ATOM 573 C C . PHE A 1 78 ? -4.382 -5.575 6.349 1.00 88.50 78 PHE A C 1
ATOM 575 O O . PHE A 1 78 ? -3.227 -5.329 6.683 1.00 88.50 78 PHE A O 1
ATOM 582 N N . LYS A 1 79 ? -4.671 -6.480 5.420 1.00 91.06 79 LYS A N 1
ATOM 583 C CA . LYS A 1 79 ? -3.671 -7.075 4.534 1.00 91.06 79 LYS A CA 1
ATOM 584 C C . LYS A 1 79 ? -3.924 -6.582 3.119 1.00 91.06 79 LYS A C 1
ATOM 586 O O . LYS A 1 79 ? -5.049 -6.636 2.632 1.00 91.06 79 LYS A O 1
ATOM 591 N N . GLY A 1 80 ? -2.884 -6.098 2.461 1.00 88.50 80 GLY A N 1
ATOM 592 C CA . GLY A 1 80 ? -2.962 -5.635 1.082 1.00 88.50 80 GLY A CA 1
ATOM 593 C C . GLY A 1 80 ? -1.988 -6.409 0.222 1.00 88.50 80 GLY A C 1
ATOM 594 O O . GLY A 1 80 ? -0.832 -6.552 0.596 1.00 88.50 80 GLY A O 1
ATOM 595 N N . LEU A 1 81 ? -2.440 -6.879 -0.931 1.00 89.19 81 LEU A N 1
ATOM 596 C CA . LEU A 1 81 ? -1.587 -7.297 -2.030 1.00 89.19 81 LEU A CA 1
ATOM 597 C C . LEU A 1 81 ? -1.985 -6.460 -3.234 1.00 89.19 81 LEU A C 1
ATOM 599 O O . LEU A 1 81 ? -3.132 -6.515 -3.684 1.00 89.19 81 LEU A O 1
ATOM 603 N N . ARG A 1 82 ? -1.048 -5.680 -3.764 1.00 87.19 82 ARG A N 1
ATOM 604 C CA . ARG A 1 82 ? -1.290 -4.922 -4.987 1.00 87.19 82 ARG A CA 1
ATOM 605 C C . ARG A 1 82 ? -0.274 -5.298 -6.037 1.00 87.19 82 ARG A C 1
ATOM 607 O O . ARG A 1 82 ? 0.924 -5.274 -5.781 1.00 87.19 82 ARG A O 1
ATOM 614 N N . GLN A 1 83 ? -0.792 -5.628 -7.210 1.00 85.44 83 GLN A N 1
ATOM 615 C CA . GLN A 1 83 ? -0.022 -5.860 -8.410 1.00 85.44 83 GLN A CA 1
ATOM 616 C C . GLN A 1 83 ? -0.288 -4.735 -9.406 1.00 85.44 83 GLN A C 1
ATOM 618 O O . GLN A 1 83 ? -1.437 -4.350 -9.632 1.00 85.44 83 GLN A O 1
ATOM 623 N N . VAL A 1 84 ? 0.769 -4.239 -10.036 1.00 80.75 84 VAL A N 1
ATOM 624 C CA . VAL A 1 84 ? 0.675 -3.417 -11.243 1.00 80.75 84 VAL A CA 1
ATOM 625 C C . VAL A 1 84 ? 1.410 -4.141 -12.357 1.00 80.75 84 VAL A C 1
ATOM 627 O O . VAL A 1 84 ? 2.423 -4.803 -12.137 1.00 80.75 84 VAL A O 1
ATOM 630 N N . HIS A 1 85 ? 0.860 -4.044 -13.558 1.00 77.44 85 HIS A N 1
ATOM 631 C CA . HIS A 1 85 ? 1.495 -4.500 -14.779 1.00 77.44 85 HIS A CA 1
ATOM 632 C C . HIS A 1 85 ? 1.472 -3.347 -15.774 1.00 77.44 85 HIS A C 1
ATOM 634 O O . HIS A 1 85 ? 0.404 -2.794 -16.041 1.00 77.44 85 HIS A O 1
ATOM 640 N N . THR A 1 86 ? 2.635 -3.000 -16.316 1.00 72.56 86 THR A N 1
ATOM 641 C CA . THR A 1 86 ? 2.739 -2.026 -17.400 1.00 72.56 86 THR A CA 1
ATOM 642 C C . THR A 1 86 ? 2.486 -2.748 -18.723 1.00 72.56 86 THR A C 1
ATOM 644 O O . THR A 1 86 ? 3.235 -3.671 -19.055 1.00 72.56 86 THR A O 1
ATOM 647 N N . PRO A 1 87 ? 1.445 -2.381 -19.494 1.00 73.75 87 PRO A N 1
ATOM 648 C CA . PRO A 1 87 ? 1.229 -2.953 -20.815 1.00 73.75 87 PRO A CA 1
ATOM 649 C C . PRO A 1 87 ? 2.460 -2.755 -21.698 1.00 73.75 87 PRO A C 1
ATOM 651 O O . PRO A 1 87 ? 3.075 -1.695 -21.683 1.00 73.75 87 PRO A O 1
ATOM 654 N N . SER A 1 88 ? 2.796 -3.752 -22.520 1.00 72.56 88 SER A N 1
ATOM 655 C CA . SER A 1 88 ? 3.984 -3.693 -23.394 1.00 72.56 88 SER A CA 1
ATOM 656 C C . SER A 1 88 ? 4.048 -2.454 -24.302 1.00 72.56 88 SER A C 1
ATOM 658 O O . SER A 1 88 ? 5.140 -1.997 -24.622 1.00 72.56 88 SER A O 1
ATOM 660 N N . ALA A 1 89 ? 2.898 -1.893 -24.688 1.00 76.19 89 ALA A N 1
ATOM 661 C CA . ALA A 1 89 ? 2.808 -0.672 -25.491 1.00 76.19 89 ALA A CA 1
ATOM 662 C C . ALA A 1 89 ? 3.215 0.605 -24.729 1.00 76.19 89 ALA A C 1
ATOM 664 O O . ALA A 1 89 ? 3.606 1.582 -25.361 1.00 76.19 89 ALA A O 1
ATOM 665 N N . ASP A 1 90 ? 3.151 0.577 -23.396 1.00 76.19 90 ASP A N 1
ATOM 666 C CA . ASP A 1 90 ? 3.446 1.705 -22.507 1.00 76.19 90 ASP A CA 1
ATOM 667 C C . ASP A 1 90 ? 4.856 1.611 -21.900 1.00 76.19 90 ASP A C 1
ATOM 669 O O . ASP A 1 90 ? 5.264 2.473 -21.122 1.00 76.19 90 ASP A O 1
ATOM 673 N N . VAL A 1 91 ? 5.619 0.568 -22.251 1.00 76.38 91 VAL A N 1
ATOM 674 C CA . VAL A 1 91 ? 7.013 0.415 -21.828 1.00 76.38 91 VAL A CA 1
ATOM 675 C C . VAL A 1 91 ? 7.877 1.396 -22.614 1.00 76.38 91 VAL A C 1
ATOM 677 O O . VAL A 1 91 ? 8.076 1.265 -23.823 1.00 76.38 91 VAL A O 1
ATOM 680 N N . THR A 1 92 ? 8.416 2.381 -21.907 1.00 80.75 92 THR A N 1
ATOM 681 C CA . THR A 1 92 ? 9.315 3.404 -22.449 1.00 80.75 92 THR A CA 1
ATOM 682 C C . THR A 1 92 ? 10.727 3.244 -21.888 1.00 80.75 92 THR A C 1
ATOM 684 O O . THR A 1 92 ? 10.968 2.452 -20.980 1.00 80.75 92 THR A O 1
ATOM 687 N N . ALA A 1 93 ? 11.676 4.041 -22.390 1.00 78.31 93 ALA A N 1
ATOM 688 C CA . ALA A 1 93 ? 13.027 4.112 -21.825 1.00 78.31 93 ALA A CA 1
ATOM 689 C C . ALA A 1 93 ? 13.053 4.589 -20.356 1.00 78.31 93 ALA A C 1
ATOM 691 O O . ALA A 1 93 ? 14.043 4.369 -19.665 1.00 78.31 93 ALA A O 1
ATOM 692 N N . GLU A 1 94 ? 11.977 5.222 -19.880 1.00 77.81 94 GLU A N 1
ATOM 693 C CA . GLU A 1 94 ? 11.821 5.644 -18.484 1.00 77.81 94 GLU A CA 1
ATOM 694 C C . GLU A 1 94 ? 11.204 4.544 -17.608 1.00 77.81 94 GLU A C 1
ATOM 696 O O . GLU A 1 94 ? 11.223 4.647 -16.384 1.00 77.81 94 GLU A O 1
ATOM 701 N N . THR A 1 95 ? 10.682 3.468 -18.212 1.00 79.19 95 THR A N 1
ATOM 702 C CA . THR A 1 95 ? 10.132 2.330 -17.472 1.00 79.19 95 THR A CA 1
ATOM 703 C C . THR A 1 95 ? 11.264 1.514 -16.859 1.00 79.19 95 THR A C 1
ATOM 705 O O . THR A 1 95 ? 11.910 0.694 -17.506 1.00 79.19 95 THR A O 1
ATOM 708 N N . THR A 1 96 ? 11.480 1.739 -15.572 1.00 82.31 96 THR A N 1
ATOM 709 C CA . THR A 1 96 ? 12.413 1.018 -14.707 1.00 82.31 96 THR A CA 1
ATOM 710 C C . THR A 1 96 ? 11.659 0.210 -13.653 1.00 82.31 96 THR A C 1
ATOM 712 O O . THR A 1 96 ? 10.467 0.423 -13.410 1.00 82.31 96 THR A O 1
ATOM 715 N N . GLU A 1 97 ? 12.363 -0.699 -12.982 1.00 80.88 97 GLU A N 1
ATOM 716 C CA . GLU A 1 97 ? 11.826 -1.446 -11.839 1.00 80.88 97 GLU A CA 1
ATOM 717 C C . GLU A 1 97 ? 11.306 -0.511 -10.738 1.00 80.88 97 GLU A C 1
ATOM 719 O O . GLU A 1 97 ? 10.216 -0.739 -10.216 1.00 80.88 97 GLU A O 1
ATOM 724 N N . CYS A 1 98 ? 12.011 0.590 -10.453 1.00 84.44 98 CYS A N 1
ATOM 725 C CA . CYS A 1 98 ? 11.571 1.551 -9.442 1.00 84.44 98 CYS A CA 1
ATOM 726 C C . CYS A 1 98 ? 10.367 2.386 -9.888 1.00 84.44 98 CYS A C 1
ATOM 728 O O . CYS A 1 98 ? 9.468 2.600 -9.088 1.00 84.44 98 CYS A O 1
ATOM 730 N N . THR A 1 99 ? 10.251 2.767 -11.164 1.00 83.25 99 THR A N 1
ATOM 731 C CA . THR A 1 99 ? 9.027 3.453 -11.632 1.00 83.25 99 THR A CA 1
ATOM 732 C C . THR A 1 99 ? 7.794 2.542 -11.614 1.00 83.25 99 THR A C 1
ATOM 734 O O . THR A 1 99 ? 6.685 3.001 -11.345 1.00 83.25 99 THR A O 1
ATOM 737 N N . ALA A 1 100 ? 7.968 1.237 -11.863 1.00 81.69 100 ALA A N 1
ATOM 738 C CA . ALA A 1 100 ? 6.889 0.261 -11.707 1.00 81.69 100 ALA A CA 1
ATOM 739 C C . ALA A 1 100 ? 6.519 0.084 -10.224 1.00 81.69 100 ALA A C 1
ATOM 741 O O . ALA A 1 100 ? 5.337 0.010 -9.879 1.00 81.69 100 ALA A O 1
ATOM 742 N N . MET A 1 101 ? 7.524 0.097 -9.344 1.00 86.25 101 MET A N 1
ATOM 743 C CA . MET A 1 101 ? 7.339 0.092 -7.896 1.00 86.25 101 MET A CA 1
ATOM 744 C C . MET A 1 101 ? 6.561 1.318 -7.409 1.00 86.25 101 MET A C 1
ATOM 746 O O . MET A 1 101 ? 5.582 1.160 -6.683 1.00 86.25 101 MET A O 1
ATOM 750 N N . ASP A 1 102 ? 6.917 2.519 -7.867 1.00 85.94 102 ASP A N 1
ATOM 751 C CA . ASP A 1 102 ? 6.234 3.767 -7.514 1.00 85.94 102 ASP A CA 1
ATOM 752 C C . ASP A 1 102 ? 4.734 3.708 -7.832 1.00 85.94 102 ASP A C 1
ATOM 754 O O . ASP A 1 102 ? 3.900 4.128 -7.026 1.00 85.94 102 ASP A O 1
ATOM 758 N N . ALA A 1 103 ? 4.362 3.122 -8.975 1.00 84.31 103 ALA A N 1
ATOM 759 C CA . ALA A 1 103 ? 2.963 2.945 -9.354 1.00 84.31 103 ALA A CA 1
ATOM 760 C C . ALA A 1 103 ? 2.204 2.014 -8.388 1.00 84.31 103 ALA A C 1
ATOM 762 O O . ALA A 1 103 ? 1.072 2.317 -7.989 1.00 84.31 103 ALA A O 1
ATOM 763 N N . VAL A 1 104 ? 2.821 0.897 -7.978 1.00 87.62 104 VAL A N 1
ATOM 764 C CA . VAL A 1 104 ? 2.241 -0.021 -6.980 1.00 87.62 104 VAL A CA 1
ATOM 765 C C . VAL A 1 104 ? 2.099 0.671 -5.629 1.00 87.62 104 VAL A C 1
ATOM 767 O O . VAL A 1 104 ? 1.036 0.596 -5.008 1.00 87.62 104 VAL A O 1
ATOM 770 N N . ILE A 1 105 ? 3.145 1.377 -5.197 1.00 88.69 105 ILE A N 1
ATOM 771 C CA . ILE A 1 105 ? 3.193 2.110 -3.932 1.00 88.69 105 ILE A CA 1
ATOM 772 C C . ILE A 1 105 ? 2.095 3.170 -3.874 1.00 88.69 105 ILE A C 1
ATOM 774 O O . ILE A 1 105 ? 1.358 3.246 -2.889 1.00 88.69 105 ILE A O 1
ATOM 778 N N . HIS A 1 106 ? 1.945 3.965 -4.933 1.00 87.75 106 HIS A N 1
ATOM 779 C CA . HIS A 1 106 ? 0.901 4.979 -5.002 1.00 87.75 106 HIS A CA 1
ATOM 780 C C . HIS A 1 106 ? -0.496 4.347 -4.897 1.00 87.75 106 HIS A C 1
ATOM 782 O O . HIS A 1 106 ? -1.344 4.823 -4.139 1.00 87.75 106 HIS A O 1
ATOM 788 N N . GLY A 1 107 ? -0.726 3.230 -5.596 1.00 88.00 107 GLY A N 1
ATOM 789 C CA . GLY A 1 107 ? -1.967 2.461 -5.490 1.00 88.00 107 GLY A CA 1
ATOM 790 C C . GLY A 1 107 ? -2.241 1.943 -4.072 1.00 88.00 107 GLY A C 1
ATOM 791 O O . GLY A 1 107 ? -3.358 2.085 -3.576 1.00 88.00 107 GLY A O 1
ATOM 792 N N . LEU A 1 108 ? -1.225 1.410 -3.384 1.00 88.25 108 LEU A N 1
ATOM 793 C CA . LEU A 1 108 ? -1.342 0.983 -1.984 1.00 88.25 108 LEU A CA 1
ATOM 794 C C . LEU A 1 108 ? -1.649 2.154 -1.046 1.00 88.25 108 LEU A C 1
ATOM 796 O O . LEU A 1 108 ? -2.453 2.008 -0.125 1.00 88.25 108 LEU A O 1
ATOM 800 N N . GLY A 1 109 ? -1.059 3.326 -1.297 1.00 88.00 109 GLY A N 1
ATOM 801 C CA . GLY A 1 109 ? -1.376 4.553 -0.570 1.00 88.00 109 GLY A CA 1
ATOM 802 C C . GLY A 1 109 ? -2.859 4.920 -0.670 1.00 88.00 109 GLY A C 1
ATOM 803 O O . GLY A 1 109 ? -3.490 5.237 0.340 1.00 88.00 109 GLY A O 1
ATOM 804 N N . VAL A 1 110 ? -3.443 4.803 -1.869 1.00 88.94 110 VAL A N 1
ATOM 805 C CA . VAL A 1 110 ? -4.883 5.010 -2.103 1.00 88.94 110 VAL A CA 1
ATOM 806 C C . VAL A 1 110 ? -5.725 3.979 -1.348 1.00 88.94 110 VAL A C 1
ATOM 808 O O . VAL A 1 110 ? -6.697 4.359 -0.691 1.00 88.94 110 VAL A O 1
ATOM 811 N N . ASP A 1 111 ? -5.368 2.695 -1.410 1.00 88.44 111 ASP A N 1
ATOM 812 C CA . ASP A 1 111 ? -6.116 1.618 -0.748 1.00 88.44 111 ASP A CA 1
ATOM 813 C C . ASP A 1 111 ? -6.122 1.775 0.773 1.00 88.44 111 ASP A C 1
ATOM 815 O O . ASP A 1 111 ? -7.182 1.721 1.402 1.00 88.44 111 ASP A O 1
ATOM 819 N N . LEU A 1 112 ? -4.958 2.050 1.366 1.00 87.50 112 LEU A N 1
ATOM 820 C CA . LEU A 1 112 ? -4.827 2.313 2.798 1.00 87.50 112 LEU A CA 1
ATOM 821 C C . LEU A 1 112 ? -5.637 3.546 3.206 1.00 87.50 112 LEU A C 1
ATOM 823 O O . LEU A 1 112 ? -6.411 3.490 4.163 1.00 87.50 112 LEU A O 1
ATOM 827 N N . ALA A 1 113 ? -5.533 4.642 2.449 1.00 87.19 113 ALA A N 1
ATOM 828 C CA . ALA A 1 113 ? -6.290 5.860 2.721 1.00 87.19 113 ALA A CA 1
ATOM 829 C C . ALA A 1 113 ? -7.808 5.673 2.550 1.00 87.19 113 ALA A C 1
ATOM 831 O O . ALA A 1 113 ? -8.582 6.365 3.216 1.00 87.19 113 ALA A O 1
ATOM 832 N N . LYS A 1 114 ? -8.263 4.763 1.674 1.00 86.56 114 LYS A N 1
ATOM 833 C CA . LYS A 1 114 ? -9.672 4.343 1.562 1.00 86.56 114 LYS A CA 1
ATOM 834 C C . LYS A 1 114 ? -10.090 3.502 2.774 1.00 86.56 114 LYS A C 1
ATOM 836 O O . LYS A 1 114 ? -11.112 3.815 3.385 1.00 86.56 114 LYS A O 1
ATOM 841 N N . TRP A 1 115 ? -9.308 2.486 3.148 1.00 87.94 115 TRP A N 1
ATOM 842 C CA . TRP A 1 115 ? -9.600 1.596 4.279 1.00 87.94 115 TRP A CA 1
ATOM 843 C C . TRP A 1 115 ? -9.672 2.355 5.609 1.00 87.94 115 TRP A C 1
ATOM 845 O O . TRP A 1 115 ? -10.640 2.198 6.350 1.00 87.94 115 TRP A O 1
ATOM 855 N N . MET A 1 116 ? -8.740 3.279 5.870 1.00 85.88 116 MET A N 1
ATOM 856 C CA . MET A 1 116 ? -8.728 4.104 7.088 1.00 85.88 116 MET A CA 1
ATOM 857 C C . MET A 1 116 ? -9.998 4.949 7.289 1.00 85.88 116 MET A C 1
ATOM 859 O O . MET A 1 116 ? -10.260 5.408 8.398 1.00 85.88 116 MET A O 1
ATOM 863 N N . ARG A 1 117 ? -10.811 5.170 6.245 1.00 83.62 117 ARG A N 1
ATOM 864 C CA . ARG A 1 117 ? -12.087 5.908 6.355 1.00 83.62 117 ARG A CA 1
ATOM 865 C C . ARG A 1 117 ? -13.141 5.122 7.121 1.00 83.62 117 ARG A C 1
ATOM 867 O O . ARG A 1 117 ? -14.001 5.717 7.762 1.00 83.62 117 ARG A O 1
ATOM 874 N N . LYS A 1 118 ? -13.112 3.800 6.982 1.00 83.81 118 LYS A N 1
ATOM 875 C CA . LYS A 1 118 ? -14.022 2.866 7.635 1.00 83.81 118 LYS A CA 1
ATOM 876 C C . LYS A 1 118 ? -13.231 1.586 7.906 1.00 83.81 118 LYS A C 1
ATOM 878 O O . LYS A 1 118 ? -13.393 0.619 7.160 1.00 83.81 118 LYS A O 1
ATOM 883 N N . PRO A 1 119 ? -12.342 1.606 8.915 1.00 83.88 119 PRO A N 1
ATOM 884 C CA . PRO A 1 119 ? -11.470 0.480 9.183 1.00 83.88 119 PRO A CA 1
ATOM 885 C C . PRO A 1 119 ? -12.328 -0.719 9.576 1.00 83.88 119 PRO A C 1
ATOM 887 O O . PRO 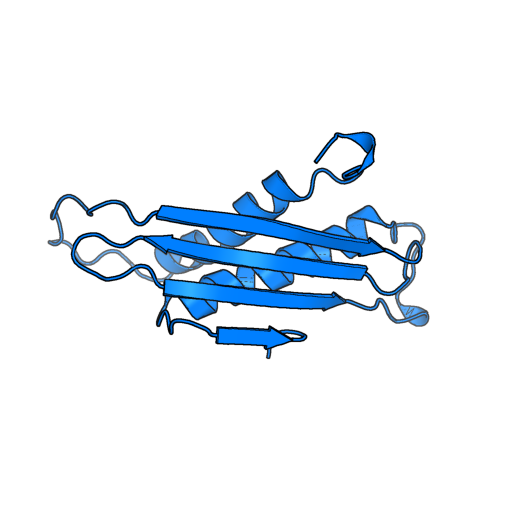A 1 119 ? -13.099 -0.674 10.534 1.00 83.88 119 PRO A O 1
ATOM 890 N N . VAL A 1 120 ? -12.216 -1.779 8.787 1.00 85.88 120 VAL A N 1
ATOM 891 C CA . VAL A 1 120 ? -12.788 -3.087 9.094 1.00 85.88 120 VAL A CA 1
ATOM 892 C C . VAL A 1 120 ? -11.615 -4.007 9.387 1.00 85.88 120 VAL A C 1
ATOM 894 O O . VAL A 1 120 ? -10.665 -4.061 8.603 1.00 85.88 120 VAL A O 1
ATOM 897 N N . ASP A 1 121 ? -11.669 -4.670 10.538 1.00 87.88 121 ASP A N 1
ATOM 898 C CA . ASP A 1 121 ? -10.633 -5.601 10.968 1.00 87.88 121 ASP A CA 1
ATOM 899 C C . ASP A 1 121 ? -10.641 -6.877 10.112 1.00 87.88 121 ASP A C 1
ATOM 901 O O . ASP A 1 121 ? -11.699 -7.365 9.709 1.00 87.88 121 ASP A O 1
ATOM 905 N N . GLY A 1 122 ? -9.452 -7.403 9.820 1.00 82.69 122 GLY A N 1
ATOM 906 C CA . GLY A 1 122 ? -9.269 -8.634 9.050 1.00 82.69 122 GLY A CA 1
ATOM 907 C C . GLY A 1 122 ? -9.491 -8.504 7.538 1.00 82.69 122 GLY A C 1
ATOM 908 O O . GLY A 1 122 ? -9.535 -9.523 6.846 1.00 82.69 122 GLY A O 1
ATOM 909 N N . VAL A 1 123 ? -9.616 -7.286 6.995 1.00 84.69 123 VAL A N 1
ATOM 910 C CA . VAL A 1 123 ? -9.771 -7.085 5.543 1.00 84.69 123 VAL A CA 1
ATOM 911 C C . VAL A 1 123 ? -8.509 -7.521 4.804 1.00 84.69 123 VAL A C 1
ATOM 913 O O . VAL A 1 123 ? -7.397 -7.189 5.210 1.00 84.69 123 VAL A O 1
ATOM 916 N N . SER A 1 124 ? -8.693 -8.241 3.697 1.00 83.69 124 SER A N 1
ATOM 917 C CA . SER A 1 124 ? -7.634 -8.586 2.748 1.00 83.69 124 SER A CA 1
ATOM 918 C C . SER A 1 124 ? -8.004 -8.059 1.361 1.00 83.69 124 SER A C 1
ATOM 920 O O . SER A 1 124 ? -9.020 -8.485 0.815 1.00 83.69 124 SER A O 1
ATOM 922 N N . LEU A 1 125 ? -7.217 -7.137 0.802 1.00 77.31 125 LEU A N 1
ATOM 923 C CA . LEU A 1 12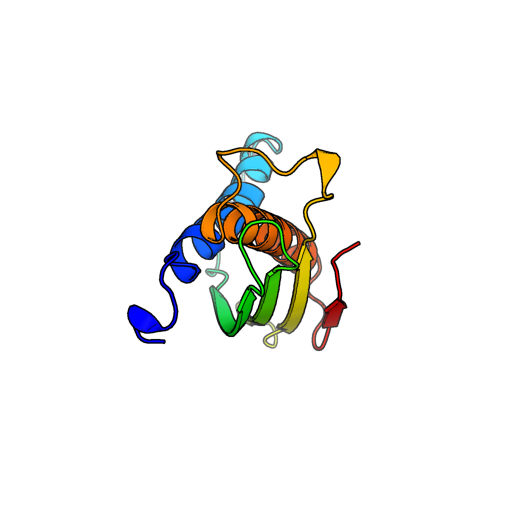5 ? -7.412 -6.633 -0.563 1.00 77.31 125 LEU A CA 1
ATOM 924 C C . LEU A 1 125 ? -6.396 -7.243 -1.524 1.00 77.31 125 LEU A C 1
ATOM 926 O O . LEU A 1 125 ? -5.208 -7.304 -1.216 1.00 77.31 125 LEU A O 1
ATOM 930 N N . VAL A 1 126 ? -6.877 -7.640 -2.702 1.00 77.38 126 VAL A N 1
ATOM 931 C CA . VAL A 1 126 ? -6.061 -8.079 -3.837 1.00 77.38 126 VAL A CA 1
ATOM 932 C C . VAL A 1 126 ? -6.369 -7.153 -5.010 1.00 77.38 126 VAL A C 1
ATOM 934 O O . VAL A 1 126 ? -7.515 -7.095 -5.441 1.00 77.38 126 VAL A O 1
ATOM 937 N N . ASN A 1 127 ? -5.358 -6.441 -5.518 1.00 67.62 127 ASN A N 1
ATOM 938 C CA . ASN A 1 127 ? -5.451 -5.536 -6.676 1.00 67.62 127 ASN A CA 1
ATOM 939 C C . ASN A 1 127 ? -6.536 -4.457 -6.530 1.00 67.62 127 ASN A C 1
ATOM 941 O O . ASN A 1 127 ? -7.442 -4.392 -7.353 1.00 67.62 127 ASN A O 1
ATOM 945 N N . GLY A 1 128 ? -6.427 -3.641 -5.472 1.00 57.34 128 GLY A N 1
ATOM 946 C CA . GLY A 1 128 ? -7.487 -2.770 -4.953 1.00 57.34 128 GLY A CA 1
ATOM 947 C C . GLY A 1 128 ? -8.432 -2.151 -5.989 1.00 57.34 128 GLY A C 1
ATOM 948 O O . GLY A 1 128 ? -7.985 -1.474 -6.920 1.00 57.34 128 GLY A O 1
ATOM 949 N N . GLU A 1 129 ? -9.727 -2.391 -5.759 1.00 41.00 129 GLU A N 1
ATOM 950 C CA . GLU A 1 129 ? -10.885 -1.914 -6.533 1.00 41.00 129 GLU A CA 1
ATOM 951 C C . GLU A 1 129 ? -10.987 -0.379 -6.648 1.00 41.00 129 GLU A C 1
ATOM 953 O O . GLU A 1 129 ? -10.736 0.372 -5.660 1.00 41.00 129 GLU A O 1
#